Protein AF-A0A8H8NR39-F1 (afdb_monomer)

Secondary structure (DSSP, 8-state):
--HHHHHHHHHHHHH--TT-TT-TT--HHHHHHHHHHHHHTTS---HHHHHHHHHHHS-GGGGGT---TTT--HHHHHHHHHHHHHHHH--THHHHHHHHHHHHHHHHHHHHHHHHHHHHHHHHHHTS--------------------------------------

Radius of gyration: 36.19 Å; Cα contacts (8 Å, |Δi|>4): 67; chains: 1; bounding box: 78×68×92 Å

pLDDT: mean 70.27, std 20.52, range [31.97, 94.94]

Mean predicted aligned error: 18.43 Å

Organism: NCBI:txid456999

Foldseek 3Di:
DDVVVLVVLLVCLLQDEDCPPVRVPDFQLNQLVVSLVSNVVRDDDDLLRSLVSSVVRYDPVVCVQDDSPPPDDNVNRSVSCVVCRVVSPDDCPVVVVVVVVVVVVVVVVVVVVVVVVVVVVVVVVVVPDDDDDDDDDDDDDDDDDDDDDDDDDDDDDDDDDDDDDD

Structure (mmCIF, N/CA/C/O backbone):
data_AF-A0A8H8NR39-F1
#
_entry.id   AF-A0A8H8NR39-F1
#
loop_
_atom_site.group_PDB
_atom_site.id
_atom_site.type_symbol
_atom_site.label_atom_id
_atom_site.label_alt_id
_atom_site.label_comp_id
_atom_site.label_asym_id
_atom_site.label_entity_id
_atom_site.label_seq_id
_atom_site.pdbx_PDB_ins_code
_atom_site.Cartn_x
_atom_site.Cartn_y
_atom_site.Cartn_z
_atom_site.occupancy
_atom_site.B_iso_or_equiv
_atom_site.auth_seq_id
_atom_site.auth_comp_id
_atom_site.auth_asym_id
_atom_site.auth_atom_id
_atom_site.pdbx_PDB_model_num
ATOM 1 N N . MET A 1 1 ? -5.478 -18.147 23.969 1.00 53.44 1 MET A N 1
ATOM 2 C CA . MET A 1 1 ? -4.960 -17.942 22.597 1.00 53.44 1 MET A CA 1
ATOM 3 C C . MET A 1 1 ? -3.435 -17.914 22.664 1.00 53.44 1 MET A C 1
ATOM 5 O O . MET A 1 1 ? -2.907 -17.388 23.637 1.00 53.44 1 MET A O 1
ATOM 9 N N . ASN A 1 2 ? -2.725 -18.559 21.735 1.00 75.06 2 ASN A N 1
ATOM 10 C CA . ASN A 1 2 ? -1.275 -18.759 21.846 1.00 75.06 2 ASN A CA 1
ATOM 11 C C . ASN A 1 2 ? -0.530 -17.468 21.459 1.00 75.06 2 ASN A C 1
ATOM 13 O O . ASN A 1 2 ? -0.525 -17.085 20.291 1.00 75.06 2 ASN A O 1
ATOM 17 N N . ARG A 1 3 ? 0.059 -16.779 22.443 1.00 70.00 3 ARG A N 1
ATOM 18 C CA . ARG A 1 3 ? 0.641 -15.431 22.291 1.00 70.00 3 ARG A CA 1
ATOM 19 C C . ARG A 1 3 ? 1.739 -15.368 21.222 1.00 70.00 3 ARG A C 1
ATOM 21 O O . ARG A 1 3 ? 1.800 -14.419 20.461 1.00 70.00 3 ARG A O 1
ATOM 28 N N . SER A 1 4 ? 2.508 -16.442 21.064 1.00 66.19 4 SER A N 1
ATOM 29 C CA . SER A 1 4 ? 3.553 -16.545 20.038 1.00 66.19 4 SER A CA 1
ATOM 30 C C . SER A 1 4 ? 3.020 -16.607 18.599 1.00 66.19 4 SER A C 1
ATOM 32 O O . SER A 1 4 ? 3.693 -16.151 17.679 1.00 66.19 4 SER A O 1
ATOM 34 N N . LEU A 1 5 ? 1.819 -17.157 18.380 1.00 60.78 5 LEU A N 1
ATOM 35 C CA . LEU A 1 5 ? 1.155 -17.143 17.069 1.00 60.78 5 LEU A CA 1
ATOM 36 C C . LEU A 1 5 ? 0.591 -15.757 16.752 1.00 60.78 5 LEU A C 1
ATOM 38 O O . LEU A 1 5 ? 0.677 -15.308 15.614 1.00 60.78 5 LEU A O 1
ATOM 42 N 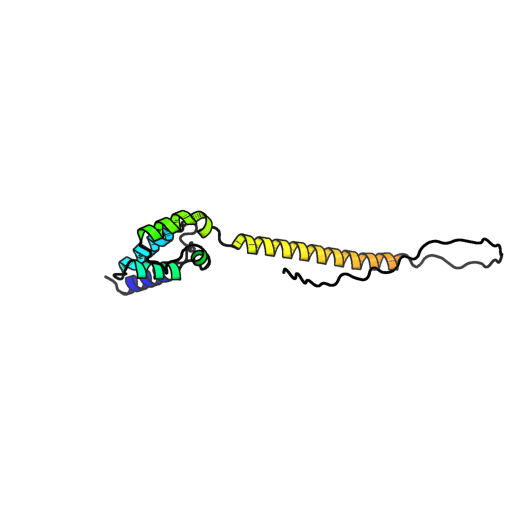N . ILE A 1 6 ? 0.065 -15.080 17.772 1.00 65.00 6 ILE A N 1
ATOM 43 C CA . ILE A 1 6 ? -0.413 -13.696 17.692 1.00 65.00 6 ILE A CA 1
ATOM 44 C C . ILE A 1 6 ? 0.749 -12.771 17.309 1.00 65.00 6 ILE A C 1
ATOM 46 O O . ILE A 1 6 ? 0.652 -12.048 16.324 1.00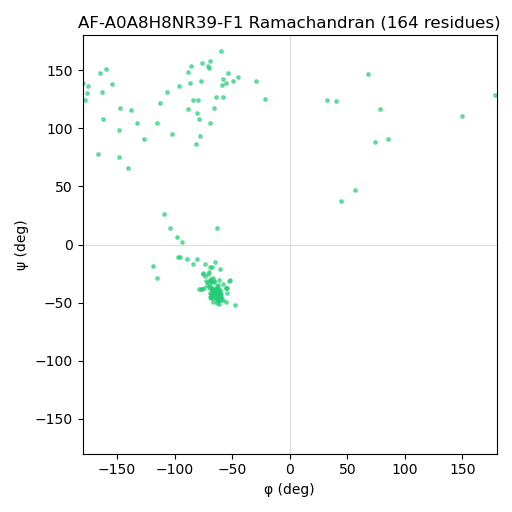 65.00 6 ILE A O 1
ATOM 50 N N . ASP A 1 7 ? 1.876 -12.865 18.016 1.00 66.12 7 ASP A N 1
ATOM 51 C CA . ASP A 1 7 ? 3.048 -12.019 17.770 1.00 66.12 7 ASP A CA 1
ATOM 52 C C . ASP A 1 7 ? 3.659 -12.268 16.379 1.00 66.12 7 ASP A C 1
ATOM 54 O O . ASP A 1 7 ? 4.044 -11.324 15.691 1.00 66.12 7 ASP A O 1
ATOM 58 N N . ARG A 1 8 ? 3.687 -13.526 15.910 1.00 63.38 8 ARG A N 1
ATOM 59 C CA . ARG A 1 8 ? 4.142 -13.868 14.548 1.00 63.38 8 ARG A CA 1
ATOM 60 C C . ARG A 1 8 ? 3.220 -13.327 13.465 1.00 63.38 8 ARG A C 1
ATOM 62 O O . ARG A 1 8 ? 3.711 -12.844 12.451 1.00 63.38 8 ARG A O 1
ATOM 69 N N . ASN A 1 9 ? 1.907 -13.411 13.655 1.00 62.50 9 ASN A N 1
ATOM 70 C CA . ASN A 1 9 ? 0.954 -12.900 12.673 1.00 62.50 9 ASN A CA 1
ATOM 71 C C . ASN A 1 9 ? 0.942 -11.367 12.649 1.00 62.50 9 ASN A C 1
ATOM 73 O O . ASN A 1 9 ? 0.845 -10.789 11.573 1.00 62.50 9 ASN A O 1
ATOM 77 N N . LYS A 1 10 ? 1.138 -10.716 13.803 1.00 66.38 10 LYS A N 1
ATOM 78 C CA . LYS A 1 10 ? 1.359 -9.269 13.886 1.00 66.38 10 LYS A CA 1
ATOM 79 C C . LYS A 1 10 ? 2.637 -8.859 13.154 1.00 66.38 10 LYS A C 1
ATOM 81 O O . LYS A 1 10 ? 2.596 -7.951 12.337 1.00 66.38 10 LYS A O 1
ATOM 86 N N . ALA A 1 11 ? 3.750 -9.556 13.388 1.00 66.56 11 ALA A N 1
ATOM 87 C CA . ALA A 1 11 ? 5.000 -9.297 12.673 1.00 66.56 11 ALA A CA 1
ATOM 88 C C . ALA A 1 11 ? 4.854 -9.509 11.157 1.00 66.56 11 ALA A C 1
ATOM 90 O O . ALA A 1 11 ? 5.364 -8.709 10.383 1.00 66.56 11 ALA A O 1
ATOM 91 N N . LYS A 1 12 ? 4.109 -10.539 10.734 1.00 66.62 12 LYS A N 1
ATOM 92 C CA . LYS A 1 12 ? 3.786 -10.760 9.320 1.00 66.62 12 LYS A CA 1
ATOM 93 C C . LYS A 1 12 ? 2.936 -9.642 8.728 1.00 66.62 12 LYS A C 1
ATOM 95 O O . LYS A 1 12 ? 3.244 -9.207 7.635 1.00 66.62 12 LYS A O 1
ATOM 100 N N . ALA A 1 13 ? 1.916 -9.160 9.435 1.00 65.00 13 ALA A N 1
ATOM 101 C CA . ALA A 1 13 ? 1.095 -8.040 8.972 1.00 65.00 13 ALA A CA 1
ATOM 102 C C . ALA A 1 13 ? 1.915 -6.749 8.815 1.00 65.00 13 ALA A C 1
ATOM 104 O O . ALA A 1 13 ? 1.725 -6.007 7.863 1.00 65.00 13 ALA A O 1
ATOM 105 N N . LEU A 1 14 ? 2.868 -6.513 9.722 1.00 67.94 14 LEU A N 1
ATOM 106 C CA . LEU A 1 14 ? 3.765 -5.355 9.665 1.00 67.94 14 LEU A CA 1
ATOM 107 C C . LEU A 1 14 ? 4.835 -5.468 8.567 1.00 67.94 14 LEU A C 1
ATOM 109 O O . LEU A 1 14 ? 5.327 -4.453 8.090 1.00 67.94 14 LEU A O 1
ATOM 113 N N . GLN A 1 15 ? 5.224 -6.690 8.190 1.00 69.31 15 GLN A N 1
ATOM 114 C CA . GLN A 1 15 ? 6.236 -6.944 7.156 1.00 69.31 15 GLN A CA 1
ATOM 115 C C . GLN A 1 15 ? 5.651 -7.235 5.772 1.00 69.31 15 GLN A C 1
ATOM 117 O O . GLN A 1 15 ? 6.408 -7.290 4.806 1.00 69.31 15 GLN A O 1
ATOM 122 N N . ALA A 1 16 ? 4.343 -7.456 5.671 1.00 69.31 16 ALA A N 1
ATOM 123 C CA . ALA A 1 16 ? 3.690 -7.768 4.414 1.00 69.31 16 ALA A CA 1
ATOM 124 C C . ALA A 1 16 ? 3.706 -6.535 3.509 1.00 69.31 16 ALA A C 1
ATOM 126 O O . ALA A 1 16 ? 2.958 -5.579 3.714 1.00 69.31 16 ALA A O 1
ATOM 127 N N . GLY A 1 17 ? 4.590 -6.572 2.517 1.00 77.75 17 GLY A N 1
ATOM 128 C CA . GLY A 1 17 ? 4.640 -5.573 1.463 1.00 77.75 17 GLY A CA 1
ATOM 129 C C . GLY A 1 17 ? 3.526 -5.787 0.443 1.00 77.75 17 GLY A C 1
ATOM 130 O O . GLY A 1 17 ? 3.021 -6.895 0.257 1.00 77.75 17 GLY A O 1
ATOM 131 N N . PHE A 1 18 ? 3.169 -4.713 -0.255 1.00 79.25 18 PHE A N 1
ATOM 132 C CA . PHE A 1 18 ? 2.255 -4.789 -1.388 1.00 79.25 18 PHE A CA 1
ATOM 133 C C . PHE A 1 18 ? 2.795 -5.747 -2.460 1.00 79.25 18 PHE A C 1
ATOM 135 O O . PHE A 1 18 ? 3.926 -5.578 -2.923 1.00 79.25 18 PHE A O 1
ATOM 142 N N . ARG A 1 19 ? 1.973 -6.723 -2.873 1.00 80.88 19 ARG A N 1
ATOM 143 C CA . ARG A 1 19 ? 2.340 -7.777 -3.839 1.00 80.88 19 ARG A CA 1
ATOM 144 C C . ARG A 1 19 ? 3.557 -8.607 -3.430 1.00 80.88 19 ARG A C 1
ATOM 146 O O . ARG A 1 19 ? 4.453 -8.869 -4.236 1.00 80.88 19 ARG A O 1
ATOM 153 N N . ASP A 1 20 ? 3.570 -9.040 -2.173 1.00 74.00 20 ASP A N 1
ATOM 154 C CA . ASP A 1 20 ? 4.545 -10.015 -1.686 1.00 74.00 20 ASP A CA 1
ATOM 155 C C . ASP A 1 20 ? 4.458 -11.341 -2.475 1.00 74.00 20 ASP A C 1
ATOM 157 O O . ASP A 1 20 ? 3.497 -11.614 -3.200 1.00 74.00 20 ASP A O 1
ATOM 161 N N . ARG A 1 21 ? 5.468 -12.198 -2.324 1.00 68.75 21 ARG A N 1
ATOM 162 C CA . ARG A 1 21 ? 5.632 -13.475 -3.033 1.00 68.75 21 ARG A CA 1
ATOM 163 C C . ARG A 1 21 ? 4.397 -14.379 -2.959 1.00 68.75 21 ARG A C 1
ATOM 165 O O . ARG A 1 21 ? 4.155 -15.143 -3.892 1.00 68.75 21 ARG A O 1
ATOM 172 N N . ASP A 1 22 ? 3.637 -14.277 -1.873 1.00 72.44 22 ASP A N 1
ATOM 173 C CA . ASP A 1 22 ? 2.426 -15.059 -1.629 1.00 72.44 22 ASP A CA 1
ATOM 174 C C . ASP A 1 22 ? 1.165 -14.454 -2.287 1.00 72.44 22 ASP A C 1
ATOM 176 O O . ASP A 1 22 ? 0.178 -15.170 -2.459 1.00 72.44 22 ASP A O 1
ATOM 180 N N . ASN A 1 23 ? 1.180 -13.174 -2.690 1.00 76.38 23 ASN A N 1
ATOM 181 C CA . ASN A 1 23 ? 0.038 -12.496 -3.319 1.00 76.38 23 ASN A CA 1
ATOM 182 C C . ASN A 1 23 ? 0.441 -11.545 -4.473 1.00 76.38 23 ASN A C 1
ATOM 184 O O . ASN A 1 23 ? 0.241 -10.333 -4.394 1.00 76.38 23 ASN A O 1
ATOM 188 N N . PRO A 1 24 ? 0.974 -12.061 -5.596 1.00 79.44 24 PRO A N 1
ATOM 189 C CA . PRO A 1 24 ? 1.523 -11.222 -6.668 1.00 79.44 24 PRO A CA 1
ATOM 190 C C . PRO A 1 24 ? 0.475 -10.406 -7.446 1.00 79.44 24 PRO A C 1
ATOM 192 O O . PRO A 1 24 ? 0.824 -9.430 -8.111 1.00 79.44 24 PRO A O 1
ATOM 195 N N . TYR A 1 25 ? -0.802 -10.796 -7.389 1.00 81.56 25 TYR A N 1
ATOM 196 C CA . TYR A 1 25 ? -1.897 -10.167 -8.140 1.00 81.56 25 TYR A CA 1
ATOM 197 C C . TYR A 1 25 ? -2.790 -9.276 -7.275 1.00 81.56 25 TYR A C 1
ATOM 199 O O . TYR A 1 25 ? -3.874 -8.893 -7.706 1.00 81.56 25 TYR A O 1
ATOM 207 N N . GLU A 1 26 ? -2.337 -8.940 -6.071 1.00 86.19 26 GLU A N 1
ATOM 208 C CA . GLU A 1 26 ? -3.087 -8.094 -5.156 1.00 86.19 26 GLU A CA 1
ATOM 209 C C . GLU A 1 26 ? -3.387 -6.718 -5.764 1.00 86.19 26 GLU A C 1
ATOM 211 O O . GLU A 1 26 ? -2.526 -6.092 -6.409 1.00 86.19 26 GLU A O 1
ATOM 216 N N . THR A 1 27 ? -4.621 -6.255 -5.559 1.00 90.38 27 THR A N 1
ATOM 217 C CA . THR A 1 27 ? -5.026 -4.884 -5.867 1.00 90.38 27 THR A CA 1
ATOM 218 C C . THR A 1 27 ? -4.694 -3.954 -4.694 1.00 90.38 27 THR A C 1
ATOM 220 O O . THR A 1 27 ? -4.637 -4.403 -3.548 1.00 90.38 27 THR A O 1
ATOM 223 N N . PRO A 1 28 ? -4.477 -2.649 -4.923 1.00 90.94 28 PRO A N 1
ATOM 224 C CA . PRO A 1 28 ? -4.230 -1.691 -3.849 1.00 90.94 28 PRO A CA 1
ATOM 225 C C . PRO A 1 28 ? -5.334 -1.682 -2.787 1.00 90.94 28 PRO A C 1
ATOM 227 O O . PRO A 1 28 ? -5.048 -1.577 -1.596 1.00 90.94 28 PRO A O 1
ATOM 230 N N . VAL A 1 29 ? -6.593 -1.842 -3.205 1.00 91.12 29 VAL A N 1
ATOM 231 C CA . VAL A 1 29 ? -7.733 -1.930 -2.285 1.00 91.12 29 VAL A CA 1
ATOM 232 C C . VAL A 1 29 ? -7.678 -3.226 -1.475 1.00 91.12 29 VAL A C 1
ATOM 234 O O . VAL A 1 29 ? -7.832 -3.179 -0.253 1.00 91.12 29 VAL A O 1
ATOM 237 N N . ASP A 1 30 ? -7.412 -4.367 -2.118 1.00 89.88 30 ASP A N 1
ATOM 238 C CA . ASP A 1 30 ? -7.302 -5.658 -1.427 1.00 89.88 30 ASP A CA 1
ATOM 239 C C . ASP A 1 30 ? -6.187 -5.646 -0.383 1.00 89.88 30 ASP A C 1
ATOM 241 O O . ASP A 1 30 ? -6.414 -6.076 0.748 1.00 89.88 30 ASP A O 1
ATOM 245 N N . TYR A 1 31 ? -5.032 -5.071 -0.727 1.00 90.44 31 TYR A N 1
ATOM 246 C CA . TYR A 1 31 ? -3.903 -4.894 0.184 1.00 90.44 31 TYR A CA 1
ATOM 247 C C . TYR A 1 31 ? -4.303 -4.132 1.447 1.00 90.44 31 TYR A C 1
ATOM 249 O O . TYR A 1 31 ? -4.061 -4.585 2.568 1.00 90.44 31 TYR A O 1
ATOM 257 N N . ILE A 1 32 ? -4.979 -2.993 1.282 1.00 90.50 32 ILE A N 1
ATOM 258 C CA . ILE A 1 32 ? -5.425 -2.170 2.409 1.00 90.50 32 ILE A CA 1
ATOM 259 C C . ILE A 1 32 ? -6.440 -2.922 3.261 1.00 90.50 32 ILE A C 1
ATOM 261 O O . ILE A 1 32 ? -6.337 -2.922 4.487 1.00 90.50 32 ILE A O 1
ATOM 265 N N . VAL A 1 33 ? -7.423 -3.574 2.638 1.00 89.81 33 VAL A N 1
ATOM 266 C CA . VAL A 1 33 ? -8.459 -4.326 3.354 1.00 89.81 33 VAL A CA 1
ATOM 267 C C . VAL A 1 33 ? -7.852 -5.505 4.112 1.00 89.81 33 VAL A C 1
ATOM 269 O O . VAL A 1 33 ? -8.255 -5.785 5.244 1.00 89.81 33 VAL A O 1
ATOM 272 N N . TRP A 1 34 ? -6.893 -6.205 3.511 1.00 87.94 34 TRP A N 1
ATOM 273 C CA . TRP A 1 34 ? -6.210 -7.324 4.142 1.00 87.94 34 TRP A CA 1
ATOM 274 C C . TRP A 1 34 ? -5.358 -6.856 5.324 1.00 87.94 34 TRP A C 1
ATOM 276 O O . TRP A 1 34 ? -5.539 -7.370 6.431 1.00 87.94 34 TRP A O 1
ATOM 286 N N . ASN A 1 35 ? -4.532 -5.822 5.148 1.00 86.94 35 ASN A N 1
ATOM 287 C CA . ASN A 1 35 ? -3.734 -5.268 6.243 1.00 86.94 35 ASN A CA 1
ATOM 288 C C . ASN A 1 35 ? -4.604 -4.689 7.362 1.00 86.94 35 ASN A C 1
ATOM 290 O O . ASN A 1 35 ? -4.327 -4.922 8.538 1.00 86.94 35 ASN A O 1
ATOM 294 N N . ALA A 1 36 ? -5.708 -4.019 7.028 1.00 88.31 36 ALA A N 1
ATOM 295 C CA . ALA A 1 36 ? -6.671 -3.533 8.010 1.00 88.31 36 ALA A CA 1
ATOM 296 C C . ALA A 1 36 ? -7.243 -4.668 8.864 1.00 88.31 36 ALA A C 1
ATOM 298 O O . ALA A 1 36 ? -7.270 -4.584 10.095 1.00 88.31 36 ALA A O 1
ATOM 299 N N . LYS A 1 37 ? -7.666 -5.762 8.218 1.00 87.19 37 LYS A N 1
ATOM 300 C CA . LYS A 1 37 ? -8.151 -6.959 8.914 1.00 87.19 37 LYS A CA 1
ATOM 301 C C . LYS A 1 37 ? -7.065 -7.545 9.806 1.00 87.19 37 LYS A C 1
ATOM 303 O O . LYS A 1 37 ? -7.341 -7.868 10.952 1.00 87.19 37 LYS A O 1
ATOM 308 N N . MET A 1 38 ? -5.833 -7.652 9.320 1.00 84.00 38 MET A N 1
ATOM 309 C CA . MET A 1 38 ? -4.745 -8.233 10.103 1.00 84.00 38 MET A CA 1
ATOM 310 C C . MET A 1 38 ? -4.359 -7.373 11.310 1.00 84.00 38 MET A C 1
ATOM 312 O O . MET A 1 38 ? -4.213 -7.904 12.406 1.00 84.00 38 MET A O 1
ATOM 316 N N . LEU A 1 39 ? -4.247 -6.055 11.157 1.00 83.44 39 LEU A N 1
ATOM 317 C CA . LEU A 1 39 ? -3.871 -5.153 12.251 1.00 83.44 39 LEU A CA 1
ATOM 318 C C . LEU A 1 39 ? -4.949 -5.075 13.342 1.00 83.44 39 LEU A C 1
ATOM 320 O O . LEU A 1 39 ? -4.619 -5.059 14.532 1.00 83.44 39 LEU A O 1
ATOM 324 N N . THR A 1 40 ? -6.227 -5.104 12.954 1.00 85.88 40 THR A N 1
ATOM 325 C CA . THR A 1 40 ? -7.366 -5.068 13.892 1.00 85.88 40 THR A CA 1
ATOM 326 C C . THR A 1 40 ? -7.588 -6.377 14.652 1.00 85.88 40 THR A C 1
ATOM 328 O O . THR A 1 40 ? -8.221 -6.364 15.703 1.00 85.88 40 THR A O 1
ATOM 331 N N . LEU A 1 41 ? -7.025 -7.508 14.205 1.00 81.25 41 LEU A N 1
ATOM 332 C CA . LEU A 1 41 ? -7.093 -8.774 14.953 1.00 81.25 41 LEU A CA 1
ATOM 333 C C . LEU A 1 41 ? -6.307 -8.748 16.274 1.00 81.25 41 LEU A C 1
ATOM 335 O O . LEU A 1 41 ? -6.525 -9.608 17.129 1.00 81.25 41 LEU A O 1
ATOM 339 N N . PHE A 1 42 ? -5.365 -7.814 16.428 1.00 70.56 42 PHE A N 1
ATOM 340 C CA . PHE A 1 42 ? -4.380 -7.844 17.514 1.00 70.56 42 PHE A CA 1
ATOM 341 C C . PHE A 1 42 ? -4.438 -6.644 18.455 1.00 70.56 42 PHE A C 1
ATOM 343 O O . PHE A 1 42 ? -3.877 -6.716 19.548 1.00 70.56 42 PHE A O 1
ATOM 350 N N . SER A 1 43 ? -5.057 -5.543 18.033 1.00 75.50 43 SER A N 1
ATOM 351 C CA . SER A 1 43 ? -5.147 -4.313 18.815 1.00 75.50 43 SER A CA 1
ATOM 352 C C . SER A 1 43 ? -6.302 -3.454 18.316 1.00 75.50 43 SER A C 1
ATOM 354 O O . SER A 1 43 ? -6.619 -3.461 17.126 1.00 75.50 43 SER A O 1
ATOM 356 N N . ASP A 1 44 ? -6.878 -2.669 19.220 1.00 82.19 44 ASP A N 1
ATOM 357 C CA . ASP A 1 44 ? -7.877 -1.662 18.883 1.00 82.19 44 ASP A CA 1
ATOM 358 C C . ASP A 1 44 ? -7.163 -0.433 18.307 1.00 82.19 44 ASP A C 1
ATOM 360 O O . ASP A 1 44 ? -6.678 0.425 19.041 1.00 82.19 44 ASP A O 1
ATOM 364 N N . TRP A 1 45 ? -7.036 -0.385 16.982 1.00 82.88 45 TRP A N 1
ATOM 365 C CA . TRP A 1 45 ? -6.484 0.764 16.265 1.00 82.88 45 TRP A CA 1
ATOM 366 C C . TRP A 1 45 ? -7.583 1.782 15.974 1.00 82.88 45 TRP A C 1
ATOM 368 O O . TRP A 1 45 ? -8.679 1.418 15.534 1.00 82.88 45 TRP A O 1
ATOM 378 N N . THR A 1 46 ? -7.291 3.074 16.131 1.00 88.00 46 THR A N 1
ATOM 379 C CA . THR A 1 46 ? -8.165 4.095 15.545 1.00 88.00 46 THR A CA 1
ATOM 380 C C . THR A 1 46 ? -8.035 4.075 14.021 1.00 88.00 46 THR A C 1
ATOM 382 O O . THR A 1 46 ? -6.988 3.735 13.473 1.00 88.00 46 THR A O 1
ATOM 385 N N . LYS A 1 47 ? -9.095 4.470 13.303 1.00 88.38 47 LYS A N 1
ATOM 386 C CA . LYS A 1 47 ? -9.084 4.503 11.827 1.00 88.38 47 LYS A CA 1
ATOM 387 C C . LYS A 1 47 ? -7.911 5.328 11.272 1.00 88.38 47 LYS A C 1
ATOM 389 O O . LYS A 1 47 ? -7.321 4.936 10.275 1.00 88.38 47 LYS A O 1
ATOM 394 N N . SER A 1 48 ? -7.553 6.434 11.924 1.00 87.19 48 SER A N 1
ATOM 395 C CA . SER A 1 48 ? -6.427 7.295 11.538 1.00 87.19 48 SER A CA 1
ATOM 396 C C . SER A 1 48 ? -5.061 6.645 11.758 1.00 87.19 48 SER A C 1
ATOM 398 O O . SER A 1 48 ? -4.188 6.751 10.896 1.00 87.19 48 SER A O 1
ATOM 400 N N . GLU A 1 49 ? -4.870 5.953 12.884 1.00 86.75 49 GLU A N 1
ATOM 401 C CA . GLU A 1 49 ? -3.623 5.222 13.141 1.00 86.75 49 GLU A CA 1
ATOM 402 C C . GLU A 1 49 ? -3.493 4.040 12.179 1.00 86.75 49 GLU A C 1
ATOM 404 O O . GLU A 1 49 ? -2.419 3.808 11.639 1.00 86.75 49 GLU A O 1
ATOM 409 N N . LEU A 1 50 ? -4.604 3.355 11.891 1.00 89.12 50 LEU A N 1
ATOM 410 C CA . LEU A 1 50 ? -4.647 2.245 10.946 1.00 89.12 50 LEU A CA 1
ATOM 411 C C . LEU A 1 50 ? -4.245 2.680 9.532 1.00 89.12 50 LEU A C 1
ATOM 413 O O . LEU A 1 50 ? -3.427 2.021 8.902 1.00 89.12 50 LEU A O 1
ATOM 417 N N . ILE A 1 51 ? -4.789 3.800 9.041 1.00 90.19 51 ILE A N 1
ATOM 418 C CA . ILE A 1 51 ? -4.417 4.365 7.733 1.00 90.19 51 ILE A CA 1
ATOM 419 C C . ILE A 1 51 ? -2.924 4.697 7.701 1.00 90.19 51 ILE A C 1
ATOM 421 O O . ILE A 1 51 ? -2.241 4.346 6.743 1.00 90.19 51 ILE A O 1
ATOM 425 N N . THR A 1 52 ? -2.420 5.351 8.750 1.00 88.88 52 THR A N 1
ATOM 426 C CA . THR A 1 52 ? -1.001 5.717 8.854 1.00 88.88 52 THR A CA 1
ATOM 427 C C . THR A 1 52 ? -0.107 4.481 8.812 1.00 88.88 52 THR A C 1
ATOM 429 O O . THR A 1 52 ? 0.840 4.440 8.035 1.00 88.88 52 THR A O 1
ATOM 432 N N . GLU A 1 53 ? -0.434 3.451 9.591 1.00 87.94 53 GLU A N 1
ATOM 433 C CA . GLU A 1 53 ? 0.362 2.225 9.658 1.00 87.94 53 GLU A CA 1
ATOM 434 C C . GLU A 1 53 ? 0.373 1.473 8.322 1.00 87.94 53 GLU A C 1
ATOM 436 O O . GLU A 1 53 ? 1.427 1.051 7.855 1.00 87.94 53 GLU A O 1
ATOM 441 N N . ILE A 1 54 ? -0.785 1.366 7.661 1.00 89.44 54 ILE A N 1
ATOM 442 C CA . ILE A 1 54 ? -0.899 0.726 6.343 1.00 89.44 54 ILE A CA 1
ATOM 443 C C . ILE A 1 54 ? -0.108 1.495 5.280 1.00 89.44 54 ILE A C 1
ATOM 445 O O . ILE A 1 54 ? 0.507 0.888 4.407 1.00 89.44 54 ILE A O 1
ATOM 449 N N . MET A 1 55 ? -0.120 2.828 5.336 1.00 89.25 55 MET A N 1
ATOM 450 C CA . MET A 1 55 ? 0.618 3.658 4.383 1.00 89.25 55 MET A CA 1
ATOM 451 C C . MET A 1 55 ? 2.125 3.681 4.656 1.00 89.25 55 MET A C 1
ATOM 453 O O . MET A 1 55 ? 2.889 3.855 3.713 1.00 89.25 55 MET A O 1
ATOM 457 N N . ASN A 1 56 ? 2.564 3.437 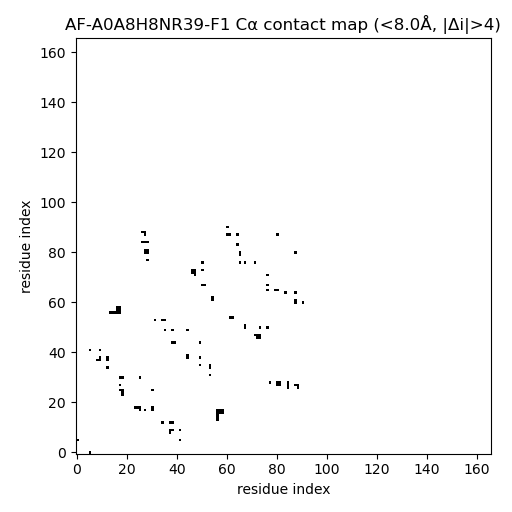5.895 1.00 87.94 56 ASN A N 1
ATOM 458 C CA . ASN A 1 56 ? 3.983 3.261 6.224 1.00 87.94 56 ASN A CA 1
ATOM 459 C C . ASN A 1 56 ? 4.566 1.967 5.636 1.00 87.94 56 ASN A C 1
ATOM 461 O O . ASN A 1 56 ? 5.749 1.932 5.304 1.00 87.94 56 ASN A O 1
ATOM 465 N N . SER A 1 57 ? 3.762 0.904 5.524 1.00 85.12 57 SER A N 1
ATOM 466 C CA . SER A 1 57 ? 4.174 -0.357 4.891 1.00 85.12 57 SER A CA 1
ATOM 467 C C . SER A 1 57 ? 3.913 -0.397 3.381 1.00 85.12 57 SER A C 1
ATOM 469 O O . SER A 1 57 ? 4.403 -1.292 2.689 1.00 85.12 57 SER A O 1
ATOM 471 N N . ALA A 1 58 ? 3.141 0.556 2.856 1.00 88.00 58 ALA A N 1
ATOM 472 C CA . ALA A 1 58 ? 2.860 0.668 1.433 1.00 88.00 58 ALA A CA 1
ATOM 473 C C . ALA A 1 58 ? 4.106 1.095 0.627 1.00 88.00 58 ALA A C 1
ATOM 475 O O . ALA A 1 58 ? 5.030 1.707 1.168 1.00 88.00 58 ALA A O 1
ATOM 476 N N . PRO A 1 59 ? 4.138 0.815 -0.689 1.00 88.44 59 PRO A N 1
ATOM 477 C CA . PRO A 1 59 ? 5.189 1.312 -1.568 1.00 88.44 59 PRO A CA 1
ATOM 478 C C . PRO A 1 59 ? 5.321 2.837 -1.515 1.00 88.44 59 PRO A C 1
ATOM 480 O O . PRO A 1 59 ? 4.325 3.558 -1.563 1.00 88.44 59 PRO A O 1
ATOM 483 N N . GLU A 1 60 ? 6.558 3.333 -1.505 1.00 85.62 60 GLU A N 1
ATOM 484 C CA . GLU A 1 60 ? 6.860 4.761 -1.336 1.00 85.62 60 GLU A CA 1
ATOM 485 C C . GLU A 1 60 ? 6.149 5.652 -2.371 1.00 85.62 60 GLU A C 1
ATOM 487 O O . GLU A 1 60 ? 5.632 6.718 -2.029 1.00 85.62 60 GLU A O 1
ATOM 492 N N . HIS A 1 61 ? 6.021 5.187 -3.621 1.00 87.38 61 HIS A N 1
ATOM 493 C CA . HIS A 1 61 ? 5.363 5.935 -4.700 1.00 87.38 61 HIS A CA 1
ATOM 494 C C . HIS A 1 61 ? 3.864 6.174 -4.465 1.00 87.38 61 HIS A C 1
ATOM 496 O O . HIS A 1 61 ? 3.276 7.024 -5.129 1.00 87.38 61 HIS A O 1
ATOM 502 N N . TRP A 1 62 ? 3.226 5.469 -3.525 1.00 90.81 62 TRP A N 1
ATOM 503 C CA . TRP A 1 62 ? 1.817 5.693 -3.183 1.00 90.81 62 TRP A CA 1
ATOM 504 C C . TRP A 1 62 ? 1.596 7.032 -2.477 1.00 90.81 62 TRP A C 1
ATOM 506 O O . TRP A 1 62 ? 0.553 7.658 -2.676 1.00 90.81 62 TRP A O 1
ATOM 516 N N . SER A 1 63 ? 2.589 7.507 -1.718 1.00 88.94 63 SER A N 1
ATOM 517 C CA . SER A 1 63 ? 2.543 8.803 -1.023 1.00 88.94 63 SER A CA 1
ATOM 518 C C . SER A 1 63 ? 2.387 9.998 -1.976 1.00 88.94 63 SER A C 1
ATOM 520 O O . SER A 1 63 ? 1.882 11.044 -1.579 1.00 88.94 63 SER A O 1
ATOM 522 N N . LEU A 1 64 ? 2.738 9.831 -3.258 1.00 88.69 64 LEU A N 1
ATOM 523 C CA . LEU A 1 64 ? 2.561 10.844 -4.306 1.00 88.69 64 LEU A CA 1
ATOM 524 C C . LEU A 1 64 ? 1.091 11.070 -4.683 1.00 88.69 64 LEU A C 1
ATOM 526 O O . LEU A 1 64 ? 0.747 12.112 -5.239 1.00 88.69 64 LEU A O 1
ATOM 530 N N . TYR A 1 65 ? 0.236 10.080 -4.430 1.00 88.88 65 TYR A N 1
ATOM 531 C CA . TYR A 1 65 ? -1.168 10.088 -4.842 1.00 88.88 65 TYR A CA 1
ATOM 532 C C . TYR A 1 65 ? -2.122 10.111 -3.651 1.00 88.88 65 TYR A C 1
ATOM 534 O O . TYR A 1 65 ? -3.232 10.628 -3.758 1.00 88.88 65 TYR A O 1
ATOM 542 N N . ILE A 1 66 ? -1.701 9.559 -2.514 1.00 89.38 66 ILE A N 1
ATOM 543 C CA . ILE A 1 66 ? -2.538 9.443 -1.327 1.00 89.38 66 ILE A CA 1
ATOM 544 C C . ILE A 1 66 ? -1.948 10.284 -0.201 1.00 89.38 66 ILE A C 1
ATOM 546 O O . ILE A 1 66 ? -0.993 9.887 0.462 1.00 89.38 66 ILE A O 1
ATOM 550 N N . ASP A 1 67 ? -2.581 11.427 0.051 1.00 86.94 67 ASP A N 1
ATOM 551 C CA . ASP A 1 67 ? -2.311 12.246 1.229 1.00 86.94 67 ASP A CA 1
ATOM 552 C C . ASP A 1 67 ? -3.185 11.797 2.410 1.00 86.94 67 ASP A C 1
ATOM 554 O O . ASP A 1 67 ? -4.421 11.875 2.356 1.00 86.94 67 ASP A O 1
ATOM 558 N N . THR A 1 68 ? -2.526 11.327 3.470 1.00 83.56 68 THR A N 1
ATOM 559 C CA . THR A 1 68 ? -3.140 10.891 4.732 1.00 83.56 68 THR A CA 1
ATOM 560 C C . THR A 1 68 ? -3.169 11.980 5.803 1.00 83.56 68 THR A C 1
ATOM 562 O O . THR A 1 68 ? -3.868 11.816 6.804 1.00 83.56 68 THR A O 1
ATOM 565 N N . SER A 1 69 ? -2.467 13.100 5.602 1.00 77.69 69 SER A N 1
ATOM 566 C CA . SER A 1 69 ? -2.303 14.156 6.609 1.00 77.69 69 SER A CA 1
ATOM 567 C C . SER A 1 69 ? -3.583 14.965 6.859 1.00 77.69 69 SER A C 1
ATOM 569 O O . SER A 1 69 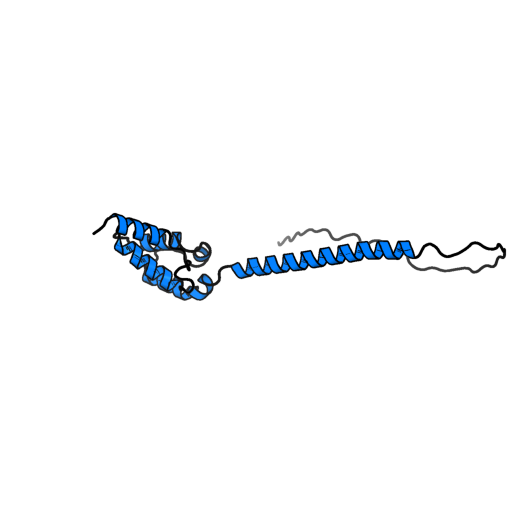? -3.791 15.484 7.958 1.00 77.69 69 SER A O 1
ATOM 571 N N . VAL A 1 70 ? -4.487 15.032 5.875 1.00 70.00 70 VAL A N 1
ATOM 572 C CA . VAL A 1 70 ? -5.703 15.854 5.942 1.00 70.00 70 VAL A CA 1
ATOM 573 C C . VAL A 1 70 ? -6.932 15.008 6.261 1.00 70.00 70 VAL A C 1
ATOM 575 O O . VAL A 1 70 ? -7.562 14.468 5.358 1.00 70.00 70 VAL A O 1
ATOM 578 N N . GLY A 1 71 ? -7.303 14.931 7.545 1.00 63.47 71 GLY A N 1
ATOM 579 C CA . GLY A 1 71 ? -8.656 14.572 8.009 1.00 63.47 71 GLY A CA 1
ATOM 580 C C . GLY A 1 71 ? -9.316 13.379 7.307 1.00 63.47 71 GLY A C 1
ATOM 581 O O . GLY A 1 71 ? -10.516 13.417 7.029 1.00 63.47 71 GLY A O 1
ATOM 582 N N . THR A 1 72 ? -8.541 12.348 6.963 1.00 76.25 72 THR A N 1
ATOM 583 C CA . THR A 1 72 ? -9.017 11.294 6.065 1.00 76.25 72 THR A CA 1
ATOM 584 C C . THR A 1 72 ? -9.869 10.300 6.848 1.00 76.25 72 THR A C 1
ATOM 586 O O . THR A 1 72 ? -9.381 9.591 7.727 1.00 76.25 72 THR A O 1
ATOM 589 N N . THR A 1 73 ? -11.166 10.245 6.542 1.00 88.44 73 THR A N 1
ATOM 590 C CA . THR A 1 73 ? -12.032 9.159 7.010 1.00 88.44 73 THR A CA 1
ATOM 591 C C . THR A 1 73 ? -11.685 7.868 6.273 1.00 88.44 73 THR A C 1
ATOM 593 O O . THR A 1 73 ? -11.199 7.897 5.145 1.00 88.44 73 THR A O 1
ATOM 596 N N . TRP A 1 74 ? -11.953 6.722 6.899 1.00 89.12 74 TRP A N 1
ATOM 597 C CA . TRP A 1 74 ? -11.671 5.409 6.307 1.00 89.12 74 TRP A CA 1
ATOM 598 C C . TRP A 1 74 ? -12.302 5.223 4.922 1.00 89.12 74 TRP A C 1
ATOM 600 O O . TRP A 1 74 ? -11.650 4.729 4.009 1.00 89.12 74 TRP A O 1
ATOM 610 N N . ASP A 1 75 ? -13.541 5.679 4.752 1.00 90.38 75 ASP A N 1
ATOM 611 C CA . ASP A 1 75 ? -14.259 5.534 3.486 1.00 90.38 75 ASP A CA 1
ATOM 612 C C . ASP A 1 75 ? -13.639 6.426 2.397 1.00 90.38 75 ASP A C 1
ATOM 614 O O . ASP A 1 75 ? -13.311 5.942 1.321 1.00 90.38 75 ASP A O 1
ATOM 618 N N . ASN A 1 76 ? -13.327 7.688 2.719 1.00 90.62 76 ASN A N 1
ATOM 619 C CA . ASN A 1 76 ? -12.635 8.599 1.799 1.00 90.62 76 ASN A CA 1
ATOM 620 C C . ASN A 1 76 ? -11.234 8.087 1.419 1.00 90.62 76 ASN A C 1
ATOM 622 O O . ASN A 1 76 ? -10.774 8.284 0.298 1.00 90.62 76 ASN A O 1
ATOM 626 N N . PHE A 1 77 ? -10.535 7.434 2.349 1.00 91.06 77 PHE A N 1
ATOM 627 C CA . PHE A 1 77 ? -9.249 6.801 2.067 1.00 91.06 77 PHE A CA 1
ATOM 628 C C . PHE A 1 77 ? -9.393 5.675 1.039 1.00 91.06 77 PHE A C 1
ATOM 630 O O . PHE A 1 77 ? -8.670 5.671 0.043 1.00 91.06 77 PHE A O 1
ATOM 637 N N . LEU A 1 78 ? -10.343 4.760 1.247 1.00 92.88 78 LEU A N 1
ATOM 638 C CA . LEU A 1 78 ? -10.602 3.672 0.304 1.00 92.88 78 LEU A CA 1
ATOM 639 C C . LEU A 1 78 ? -11.056 4.195 -1.063 1.00 92.88 78 LEU A C 1
ATOM 641 O O . LEU A 1 78 ? -10.566 3.711 -2.081 1.00 92.88 78 LEU A O 1
ATOM 645 N N . ASP A 1 79 ? -11.909 5.220 -1.094 1.00 92.00 79 ASP A N 1
ATOM 646 C CA . ASP A 1 79 ? -12.358 5.853 -2.337 1.00 92.00 79 ASP A CA 1
ATOM 647 C C . ASP A 1 79 ? -11.189 6.480 -3.109 1.00 92.00 79 ASP A C 1
ATOM 649 O O . ASP A 1 79 ? -11.067 6.287 -4.319 1.00 92.00 79 ASP A O 1
ATOM 653 N N . LYS A 1 80 ? -10.279 7.185 -2.420 1.00 91.25 80 LYS A N 1
ATOM 654 C CA . LYS A 1 80 ? -9.058 7.735 -3.035 1.00 91.25 80 LYS A CA 1
ATOM 655 C C . LYS A 1 80 ? -8.165 6.638 -3.605 1.00 91.25 80 LYS A C 1
ATOM 657 O O . LYS A 1 80 ? -7.640 6.796 -4.706 1.00 91.25 80 LYS A O 1
ATOM 662 N N . VAL A 1 81 ? -7.982 5.541 -2.871 1.00 92.44 81 VAL A N 1
ATOM 663 C CA . VAL A 1 81 ? -7.166 4.406 -3.323 1.00 92.44 81 VAL A CA 1
ATOM 664 C C . VAL A 1 81 ? -7.782 3.779 -4.566 1.00 92.44 81 VAL A C 1
ATOM 666 O O . VAL A 1 81 ? -7.073 3.571 -5.547 1.00 92.44 81 VAL A O 1
ATOM 669 N N . ALA A 1 82 ? -9.091 3.529 -4.551 1.00 92.12 82 ALA A N 1
ATOM 670 C CA . ALA A 1 82 ? -9.812 2.984 -5.694 1.00 92.12 82 ALA A CA 1
ATOM 671 C C . ALA A 1 82 ? -9.728 3.924 -6.908 1.00 92.12 82 ALA A C 1
ATOM 673 O O . ALA A 1 82 ? -9.465 3.481 -8.023 1.00 92.12 82 ALA A O 1
ATOM 674 N N . TRP A 1 83 ? -9.864 5.238 -6.698 1.00 93.19 83 TRP A N 1
ATOM 675 C CA . TRP A 1 83 ? -9.733 6.229 -7.768 1.00 93.19 83 TRP A CA 1
ATOM 676 C C . TRP A 1 83 ? -8.328 6.255 -8.388 1.00 93.19 83 TRP A C 1
ATOM 678 O O . TRP A 1 83 ? -8.171 6.452 -9.594 1.00 93.19 83 TRP A O 1
ATOM 688 N N . HIS A 1 84 ? -7.300 6.031 -7.571 1.00 91.69 84 HIS A N 1
ATOM 689 C CA . HIS A 1 84 ? -5.904 6.021 -7.995 1.00 91.69 84 HIS A CA 1
ATOM 690 C C . HIS A 1 84 ? -5.354 4.640 -8.353 1.00 91.69 84 HIS A C 1
ATOM 692 O O . HIS A 1 84 ? -4.179 4.555 -8.708 1.00 91.69 84 HIS A O 1
ATOM 698 N N . GLU A 1 85 ? -6.163 3.583 -8.309 1.00 90.62 85 GLU A N 1
ATOM 699 C CA . GLU A 1 85 ? -5.720 2.189 -8.390 1.00 90.62 85 GLU A CA 1
ATOM 700 C C . GLU A 1 85 ? -4.730 1.944 -9.535 1.00 90.62 85 GLU A C 1
ATOM 702 O O . GLU A 1 85 ? -3.607 1.491 -9.324 1.00 90.62 85 GLU A O 1
ATOM 707 N N . ASP A 1 86 ? -5.095 2.359 -10.741 1.00 88.25 86 ASP A N 1
ATOM 708 C CA . ASP A 1 86 ? -4.290 2.183 -11.944 1.00 88.25 86 ASP A CA 1
ATOM 709 C C . ASP A 1 86 ? -2.920 2.898 -11.867 1.00 88.25 86 ASP A C 1
ATOM 711 O O . ASP A 1 86 ? -1.920 2.438 -12.417 1.00 88.25 86 ASP A O 1
ATOM 715 N N . ARG A 1 87 ? -2.828 4.019 -11.138 1.00 88.00 87 ARG A N 1
ATOM 716 C CA . ARG A 1 87 ? -1.555 4.719 -10.874 1.00 88.00 87 ARG A CA 1
ATOM 717 C C . ARG A 1 87 ? -0.745 4.046 -9.770 1.00 88.00 87 ARG A C 1
ATOM 719 O O . ARG A 1 87 ? 0.469 3.955 -9.898 1.00 88.00 87 ARG A O 1
ATOM 726 N N . LEU A 1 88 ? -1.404 3.544 -8.730 1.00 89.44 88 LEU A N 1
ATOM 727 C CA . LEU A 1 88 ? -0.757 2.829 -7.625 1.00 89.44 88 LEU A CA 1
ATOM 728 C C . LEU A 1 88 ? -0.143 1.500 -8.092 1.00 89.44 88 LEU A C 1
ATOM 730 O O . LEU A 1 88 ? 0.901 1.085 -7.583 1.00 89.44 88 LEU A O 1
ATOM 734 N N . LEU A 1 89 ? -0.760 0.869 -9.097 1.00 87.81 89 LEU A N 1
ATOM 735 C CA . LEU A 1 89 ? -0.292 -0.360 -9.738 1.00 87.81 89 LEU A CA 1
ATOM 736 C C . LEU A 1 89 ? 0.925 -0.168 -10.646 1.00 87.81 89 LEU A C 1
ATOM 738 O O . LEU A 1 89 ? 1.739 -1.085 -10.792 1.00 87.81 89 LEU A O 1
ATOM 742 N N . ARG A 1 90 ? 1.049 1.002 -11.274 1.00 79.69 90 ARG A N 1
ATOM 743 C CA . ARG A 1 90 ? 2.167 1.334 -12.156 1.00 79.69 90 ARG A CA 1
ATOM 744 C C . ARG A 1 90 ? 3.363 1.774 -11.324 1.00 79.69 90 ARG A C 1
ATOM 746 O O . ARG A 1 90 ? 3.564 2.952 -11.068 1.00 79.69 90 ARG A O 1
ATOM 753 N N . HIS A 1 91 ? 4.152 0.799 -10.896 1.00 69.50 91 HIS A N 1
ATOM 754 C CA . HIS A 1 91 ? 5.473 1.051 -10.337 1.00 69.50 91 HIS A CA 1
ATOM 755 C C . HIS A 1 91 ? 6.466 1.355 -11.476 1.00 69.50 91 HIS A C 1
ATOM 757 O O . HIS A 1 91 ? 6.422 0.695 -12.519 1.00 69.50 91 HIS A O 1
ATOM 763 N N . ASP A 1 92 ? 7.378 2.312 -11.276 1.00 59.03 92 ASP A N 1
ATOM 764 C CA . ASP A 1 92 ? 8.351 2.841 -12.260 1.00 59.03 92 ASP A CA 1
ATOM 765 C C . ASP A 1 92 ? 9.395 1.825 -12.775 1.00 59.03 92 ASP A C 1
ATOM 767 O O . ASP A 1 92 ? 10.369 2.181 -13.443 1.00 59.03 92 ASP A O 1
ATOM 771 N N . ASN A 1 93 ? 9.178 0.529 -12.545 1.00 59.78 93 ASN A N 1
ATOM 772 C CA . ASN A 1 93 ? 9.982 -0.557 -13.098 1.00 59.78 93 ASN A CA 1
ATOM 773 C C . ASN A 1 93 ? 10.116 -0.464 -14.625 1.00 59.78 93 ASN A C 1
ATOM 775 O O . ASN A 1 93 ? 11.163 -0.821 -15.158 1.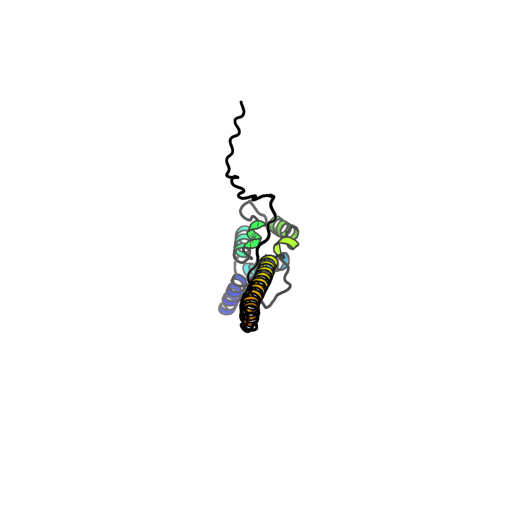00 59.78 93 ASN A O 1
ATOM 779 N N . ASN A 1 94 ? 9.106 0.072 -15.320 1.00 58.00 94 ASN A N 1
ATOM 780 C CA . ASN A 1 94 ? 9.186 0.320 -16.761 1.00 58.00 94 ASN A CA 1
ATOM 781 C C . ASN A 1 94 ? 10.207 1.406 -17.125 1.00 58.00 94 ASN A C 1
ATOM 783 O O . ASN A 1 94 ? 10.919 1.245 -18.110 1.00 58.00 94 ASN A O 1
ATOM 787 N N . ILE A 1 95 ? 10.322 2.479 -16.336 1.00 61.66 95 ILE A N 1
ATOM 788 C CA . ILE A 1 95 ? 11.273 3.568 -16.607 1.00 61.66 95 ILE A CA 1
ATOM 789 C C . ILE A 1 95 ? 12.701 3.055 -16.419 1.00 61.66 95 ILE A C 1
ATOM 791 O O . ILE A 1 95 ? 13.557 3.269 -17.273 1.00 61.66 95 ILE A O 1
ATOM 795 N N . SER A 1 96 ? 12.953 2.312 -15.338 1.00 68.50 96 SER A N 1
ATOM 796 C CA . SER A 1 96 ? 14.270 1.718 -15.095 1.00 68.50 96 SER A CA 1
ATOM 797 C C . SER A 1 96 ? 14.639 0.698 -16.179 1.00 68.50 96 SER A C 1
ATOM 799 O O . SER A 1 96 ? 15.747 0.739 -16.705 1.00 68.50 96 SER A O 1
ATOM 801 N N . GLN A 1 97 ? 13.711 -0.173 -16.592 1.00 75.19 97 GLN A N 1
ATOM 802 C CA . GLN A 1 97 ? 13.966 -1.144 -17.663 1.00 75.19 97 GLN A CA 1
ATOM 803 C C . GLN A 1 97 ? 14.211 -0.486 -19.025 1.00 75.19 97 GLN A C 1
ATOM 805 O O . GLN A 1 97 ? 15.106 -0.927 -19.747 1.00 75.19 97 GLN A O 1
ATOM 810 N N . ASP A 1 98 ? 13.467 0.567 -19.366 1.00 78.25 98 ASP A N 1
ATOM 811 C CA . ASP A 1 98 ? 13.651 1.293 -20.624 1.00 78.25 98 ASP A CA 1
ATOM 812 C C . ASP A 1 98 ? 14.988 2.047 -20.646 1.00 78.25 98 ASP A C 1
ATOM 814 O O . ASP A 1 98 ? 15.751 1.929 -21.604 1.00 78.25 98 ASP A O 1
ATOM 818 N N . ILE A 1 99 ? 15.356 2.706 -19.541 1.00 85.75 99 ILE A N 1
ATOM 819 C CA . ILE A 1 99 ? 16.672 3.347 -19.391 1.00 85.75 99 ILE A CA 1
ATOM 820 C C . ILE A 1 99 ? 17.798 2.309 -19.496 1.00 85.75 99 ILE A C 1
ATOM 822 O O . ILE A 1 99 ? 18.781 2.529 -20.201 1.00 85.75 99 ILE A O 1
ATOM 826 N N . GLN A 1 100 ? 17.670 1.155 -18.835 1.00 85.31 100 GLN A N 1
ATOM 827 C CA . GLN A 1 100 ? 18.674 0.088 -18.917 1.00 85.31 100 GLN A CA 1
ATOM 828 C C . GLN A 1 100 ? 18.791 -0.481 -20.335 1.00 85.31 100 GLN A C 1
ATOM 830 O O . GLN A 1 100 ? 19.895 -0.763 -20.803 1.00 85.31 100 GLN A O 1
ATOM 835 N N . LYS A 1 101 ? 17.671 -0.620 -21.050 1.00 89.81 101 LYS A N 1
ATOM 836 C CA . LYS A 1 101 ? 17.664 -1.042 -22.451 1.00 89.81 101 LYS A CA 1
ATOM 837 C C . LYS A 1 101 ? 18.389 -0.026 -23.336 1.00 89.81 101 LYS A C 1
ATOM 839 O O . LYS A 1 101 ? 19.273 -0.423 -24.092 1.00 89.81 101 LYS A O 1
ATOM 844 N N . GLN A 1 102 ? 18.081 1.261 -23.189 1.00 92.56 102 GLN A N 1
ATOM 845 C CA . GLN A 1 102 ? 18.742 2.336 -23.932 1.00 92.56 102 GLN A CA 1
ATOM 846 C C . GLN A 1 102 ? 20.251 2.388 -23.649 1.00 92.56 102 GLN A C 1
ATOM 848 O O . GLN A 1 102 ? 21.050 2.505 -24.576 1.00 92.56 102 GLN A O 1
ATOM 853 N N . LEU A 1 103 ? 20.669 2.226 -22.389 1.00 92.56 103 LEU A N 1
ATOM 854 C CA . LEU A 1 103 ? 22.089 2.169 -22.021 1.00 92.56 103 LEU A CA 1
ATOM 855 C C . LEU A 1 103 ? 22.811 0.983 -22.667 1.00 92.56 103 LEU A C 1
ATOM 857 O O . LEU A 1 103 ? 23.939 1.130 -23.139 1.00 92.56 103 LEU A O 1
ATOM 861 N N . ASN A 1 104 ? 22.167 -0.183 -22.713 1.00 93.88 104 ASN A N 1
ATOM 862 C CA . ASN A 1 104 ? 22.730 -1.360 -23.367 1.00 93.88 104 ASN A CA 1
ATOM 863 C C . ASN A 1 104 ? 22.847 -1.167 -24.885 1.00 93.88 104 ASN A C 1
ATOM 865 O O . ASN A 1 104 ? 23.879 -1.509 -25.458 1.00 93.88 104 ASN A O 1
ATOM 869 N N . GLU A 1 105 ? 21.845 -0.564 -25.530 1.00 94.94 105 GLU A N 1
ATOM 870 C CA . GLU A 1 105 ? 21.904 -0.222 -26.958 1.00 94.94 105 GLU A CA 1
ATOM 871 C C . GLU A 1 105 ? 23.043 0.763 -27.257 1.00 94.94 105 GLU A C 1
ATOM 873 O O . GLU A 1 105 ? 23.850 0.518 -28.156 1.00 94.94 105 GLU A O 1
ATOM 878 N N . MET A 1 106 ? 23.186 1.831 -26.464 1.00 94.62 106 MET A N 1
ATOM 879 C CA . MET A 1 106 ? 24.297 2.779 -26.611 1.00 94.62 106 MET A CA 1
ATOM 880 C C . MET A 1 106 ? 25.657 2.103 -26.418 1.00 94.62 106 MET A C 1
ATOM 882 O O . MET A 1 106 ? 26.594 2.369 -27.172 1.00 94.62 106 MET A O 1
ATOM 886 N N . LYS A 1 107 ? 25.772 1.203 -25.438 1.00 93.50 107 LYS A N 1
ATOM 887 C CA . LYS A 1 107 ? 27.005 0.456 -25.175 1.00 93.50 107 LYS A CA 1
ATOM 888 C C . LYS A 1 107 ? 27.405 -0.427 -26.360 1.00 93.50 107 LYS A C 1
ATOM 890 O O . LYS A 1 107 ? 28.582 -0.462 -26.715 1.00 93.50 107 LYS A O 1
ATOM 895 N N . GLU A 1 108 ? 26.448 -1.099 -26.995 1.00 94.12 108 GLU A N 1
ATOM 896 C CA . GLU A 1 108 ? 26.713 -1.906 -28.192 1.00 94.12 108 GLU A CA 1
ATOM 897 C C . GLU A 1 108 ? 27.066 -1.041 -29.413 1.00 94.12 108 GLU A C 1
ATOM 899 O O . GLU A 1 108 ? 27.970 -1.395 -30.171 1.00 94.12 108 GLU A O 1
ATOM 904 N N . ILE A 1 109 ? 26.434 0.128 -29.584 1.00 93.50 109 ILE A N 1
ATOM 905 C CA . ILE A 1 109 ? 26.795 1.079 -30.650 1.00 93.50 109 IL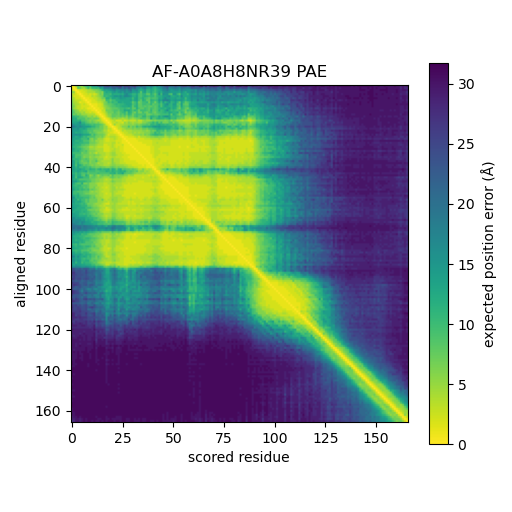E A CA 1
ATOM 906 C C . ILE A 1 109 ? 28.240 1.562 -30.483 1.00 93.50 109 ILE A C 1
ATOM 908 O O . ILE A 1 109 ? 29.008 1.526 -31.444 1.00 93.50 109 ILE A O 1
ATOM 912 N N . LEU A 1 110 ? 28.635 1.966 -29.271 1.00 90.81 110 LEU A N 1
ATOM 913 C CA . LEU A 1 110 ? 30.002 2.414 -28.988 1.00 90.81 110 LEU A CA 1
ATOM 914 C C . LEU A 1 110 ? 31.029 1.314 -29.276 1.00 90.81 110 LEU A C 1
ATOM 916 O O . LEU A 1 110 ? 32.019 1.558 -29.963 1.00 90.81 110 LEU A O 1
ATOM 920 N N . LYS A 1 111 ? 30.751 0.086 -28.832 1.00 90.94 111 LYS A N 1
ATOM 921 C CA . LYS A 1 111 ? 31.600 -1.080 -29.097 1.00 90.94 111 LYS A CA 1
ATOM 922 C C . LYS A 1 111 ? 31.759 -1.353 -30.596 1.00 90.94 111 LYS A C 1
ATOM 924 O O . LYS A 1 111 ? 32.861 -1.641 -31.056 1.00 90.94 111 LYS A O 1
ATOM 929 N N . ASN A 1 112 ? 30.681 -1.249 -31.371 1.00 87.44 112 ASN A N 1
ATOM 930 C CA . ASN A 1 112 ? 30.737 -1.445 -32.819 1.00 87.44 112 ASN A CA 1
ATOM 931 C C . ASN A 1 112 ? 31.541 -0.346 -33.525 1.00 87.44 112 ASN A C 1
ATOM 933 O O . ASN A 1 112 ? 32.298 -0.653 -34.443 1.00 87.44 112 ASN A O 1
ATOM 937 N N . ILE A 1 113 ? 31.418 0.912 -33.090 1.00 87.31 113 ILE A N 1
ATOM 938 C CA . ILE A 1 113 ? 32.216 2.028 -33.621 1.00 87.31 113 ILE A CA 1
ATOM 939 C C . ILE A 1 113 ? 33.707 1.801 -33.351 1.00 87.31 113 ILE A C 1
ATOM 941 O O . ILE A 1 113 ? 34.524 1.987 -34.250 1.00 87.31 113 ILE A O 1
ATOM 945 N N . GLU A 1 114 ? 34.067 1.346 -32.153 1.00 79.88 114 GLU A N 1
ATOM 946 C CA . GLU A 1 114 ? 35.459 1.061 -31.788 1.00 79.88 114 GLU A CA 1
ATOM 947 C C . GLU A 1 114 ? 36.065 -0.056 -32.655 1.00 79.88 114 GLU A C 1
ATOM 949 O O . GLU A 1 114 ? 37.150 0.099 -33.213 1.00 79.88 114 GLU A O 1
ATOM 954 N N . ILE A 1 115 ? 35.303 -1.125 -32.910 1.00 79.50 115 ILE A N 1
ATOM 955 C CA . ILE A 1 115 ? 35.708 -2.198 -33.834 1.00 79.50 115 ILE A CA 1
ATOM 956 C C . ILE A 1 115 ? 35.883 -1.674 -35.275 1.00 79.50 115 ILE A C 1
ATOM 958 O O . ILE A 1 115 ? 36.797 -2.101 -35.993 1.00 79.50 115 ILE A O 1
ATOM 962 N N . GLN A 1 116 ? 35.030 -0.749 -35.727 1.00 73.69 116 GLN A N 1
ATOM 963 C CA . GLN A 1 116 ? 35.155 -0.135 -37.056 1.00 73.69 116 GLN A CA 1
ATOM 964 C C . GLN A 1 116 ? 36.376 0.791 -37.173 1.00 73.69 116 GLN A C 1
ATOM 966 O O . GLN A 1 116 ? 37.030 0.827 -38.217 1.00 73.69 116 GLN A O 1
ATOM 971 N N . LEU A 1 117 ? 36.730 1.503 -36.103 1.00 69.25 117 LEU A N 1
ATOM 972 C CA . LEU A 1 117 ? 37.939 2.328 -36.054 1.00 69.25 117 LEU A CA 1
ATOM 973 C C . LEU A 1 117 ? 39.207 1.461 -36.117 1.00 69.25 117 LEU A C 1
ATOM 975 O O . LEU A 1 117 ? 40.088 1.720 -36.939 1.00 69.25 117 LEU A O 1
ATOM 979 N N . ASP A 1 118 ? 39.263 0.376 -35.343 1.00 66.00 118 ASP A N 1
ATOM 980 C CA . ASP A 1 118 ? 40.408 -0.545 -35.324 1.00 66.00 118 ASP A CA 1
ATOM 981 C C . ASP A 1 118 ? 40.612 -1.300 -36.647 1.00 66.00 118 ASP A C 1
ATOM 983 O O . ASP A 1 118 ? 41.741 -1.625 -37.034 1.00 66.00 118 ASP A O 1
ATOM 987 N N . SER A 1 119 ? 39.526 -1.598 -37.363 1.00 60.59 119 SER A N 1
ATOM 988 C CA . SER A 1 119 ? 39.583 -2.266 -38.669 1.00 60.59 119 SER A CA 1
ATOM 989 C C . SER A 1 119 ? 40.010 -1.320 -39.796 1.00 60.59 119 SER A C 1
ATOM 991 O O . SER A 1 119 ? 40.843 -1.713 -40.615 1.00 60.59 119 SER A O 1
ATOM 993 N N . ASN A 1 120 ? 39.560 -0.060 -39.788 1.00 58.00 120 ASN A N 1
ATOM 994 C CA . ASN A 1 120 ? 39.993 0.959 -40.755 1.00 58.00 120 ASN A CA 1
ATOM 995 C C . ASN A 1 120 ? 41.479 1.346 -40.618 1.00 58.00 120 ASN A C 1
ATOM 997 O O . ASN A 1 120 ? 42.134 1.685 -41.606 1.00 58.00 120 ASN A O 1
ATOM 1001 N N . VAL A 1 121 ? 42.060 1.246 -39.417 1.00 56.50 121 VAL A N 1
ATOM 1002 C CA . VAL A 1 121 ? 43.510 1.435 -39.210 1.00 56.50 121 VAL A CA 1
ATOM 1003 C C . VAL A 1 121 ? 44.328 0.267 -39.789 1.00 56.50 121 VAL A C 1
ATOM 1005 O O . VAL A 1 121 ? 45.441 0.470 -40.284 1.00 56.50 121 VAL A O 1
ATOM 1008 N N . LYS A 1 122 ? 43.787 -0.960 -39.778 1.00 53.62 122 LYS A N 1
ATOM 1009 C CA . LYS A 1 122 ? 44.459 -2.153 -40.328 1.00 53.62 122 LYS A CA 1
ATOM 1010 C C . LYS A 1 122 ? 44.413 -2.210 -41.858 1.00 53.62 122 LYS A C 1
ATOM 1012 O O . LYS A 1 122 ? 45.413 -2.581 -42.469 1.00 53.62 122 LYS A O 1
ATOM 1017 N N . THR A 1 123 ? 43.309 -1.804 -42.484 1.00 51.62 123 THR A N 1
ATOM 1018 C CA . THR A 1 123 ? 43.180 -1.764 -43.954 1.00 51.62 123 THR A CA 1
ATOM 1019 C C . THR A 1 123 ? 44.035 -0.663 -44.591 1.00 51.62 123 THR A C 1
ATOM 1021 O O . THR A 1 123 ? 44.666 -0.904 -45.623 1.00 51.62 123 THR A O 1
ATOM 1024 N N . ASN A 1 124 ? 44.169 0.501 -43.944 1.00 48.34 124 ASN A N 1
ATOM 1025 C CA . ASN A 1 124 ? 45.027 1.584 -44.446 1.00 48.34 124 ASN A CA 1
ATOM 1026 C C . ASN A 1 124 ? 46.531 1.261 -44.390 1.00 48.34 124 ASN A C 1
ATOM 1028 O O . ASN A 1 124 ? 47.277 1.685 -45.268 1.00 48.34 124 ASN A O 1
ATOM 1032 N N . ARG A 1 125 ? 46.998 0.460 -43.422 1.00 45.09 125 ARG A N 1
ATOM 1033 C CA . ARG A 1 125 ? 48.408 0.019 -43.372 1.00 45.09 125 ARG A CA 1
ATOM 1034 C C . ARG A 1 125 ? 48.758 -1.062 -44.396 1.00 45.09 125 ARG A C 1
ATOM 1036 O O . ARG A 1 125 ? 49.922 -1.178 -44.768 1.00 45.09 125 ARG A O 1
ATOM 1043 N N . SER A 1 126 ? 47.776 -1.838 -44.855 1.00 46.97 126 SER A N 1
ATOM 1044 C CA . SER A 1 126 ? 48.001 -2.916 -45.828 1.00 46.97 126 SER A CA 1
ATOM 1045 C C . SER A 1 126 ? 48.109 -2.425 -47.275 1.00 46.97 126 SER A C 1
ATOM 1047 O O . SER A 1 126 ? 48.528 -3.195 -48.132 1.00 46.97 126 SER A O 1
ATOM 1049 N N . SER A 1 127 ? 47.753 -1.169 -47.556 1.00 51.94 127 SER A N 1
ATOM 1050 C CA . SER A 1 127 ? 47.731 -0.617 -48.921 1.00 51.94 127 SER A CA 1
ATOM 1051 C C . SER A 1 127 ? 48.990 0.195 -49.277 1.00 51.94 127 SER A C 1
ATOM 1053 O O . SER A 1 127 ? 49.038 0.810 -50.337 1.00 51.94 127 SER A O 1
ATOM 1055 N N . GLN A 1 128 ? 50.010 0.224 -48.406 1.00 48.06 128 GLN A N 1
ATOM 1056 C CA . GLN A 1 128 ? 51.175 1.120 -48.522 1.00 48.06 128 GLN A CA 1
ATOM 1057 C C . GLN A 1 128 ? 52.496 0.415 -48.902 1.00 48.06 128 GLN A C 1
ATOM 1059 O O . GLN A 1 128 ? 53.564 0.917 -48.568 1.00 48.06 128 GLN A O 1
ATOM 1064 N N . TRP A 1 129 ? 52.465 -0.734 -49.583 1.00 45.81 129 TRP A N 1
ATOM 1065 C CA . TRP A 1 129 ? 53.690 -1.380 -50.082 1.00 45.81 129 TRP A CA 1
ATOM 1066 C C . TRP A 1 129 ? 53.433 -2.142 -51.376 1.00 45.81 129 TRP A C 1
ATOM 1068 O O . TRP A 1 129 ? 53.358 -3.361 -51.359 1.00 45.81 129 TRP A O 1
ATOM 1078 N N . ASP A 1 130 ? 53.291 -1.424 -52.485 1.00 47.81 130 ASP A N 1
ATOM 1079 C CA . ASP A 1 130 ? 53.595 -1.986 -53.803 1.00 47.81 130 ASP A CA 1
ATOM 1080 C C . ASP A 1 130 ? 53.657 -0.865 -54.841 1.00 47.81 130 ASP A C 1
ATOM 1082 O O . ASP A 1 130 ? 52.716 -0.683 -55.592 1.00 47.81 130 ASP A O 1
ATOM 1086 N N . TYR A 1 131 ? 54.759 -0.103 -54.889 1.00 41.00 131 TYR A N 1
ATOM 1087 C CA . TYR A 1 131 ? 55.289 0.397 -56.165 1.00 41.00 131 TYR A CA 1
ATOM 1088 C C . TYR A 1 131 ? 56.811 0.488 -56.100 1.00 41.00 131 TYR A C 1
ATOM 1090 O O . TYR A 1 131 ? 57.406 1.191 -55.284 1.00 41.00 131 TYR A O 1
ATOM 1098 N N . LYS A 1 132 ? 57.409 -0.309 -56.979 1.00 44.41 132 LYS A N 1
ATOM 1099 C CA . LYS A 1 132 ? 58.830 -0.484 -57.217 1.00 44.41 132 LYS A CA 1
ATOM 1100 C C . LYS A 1 132 ? 59.329 0.673 -58.087 1.00 44.41 132 LYS A C 1
ATOM 1102 O O . LYS A 1 132 ? 58.792 0.916 -59.162 1.00 44.41 132 LYS A O 1
ATOM 1107 N N . GLU A 1 133 ? 60.334 1.356 -57.562 1.00 44.03 133 GLU A N 1
ATOM 1108 C CA . GLU A 1 133 ? 61.341 2.200 -58.210 1.00 44.03 133 GLU A CA 1
ATOM 1109 C C . GLU A 1 133 ? 61.549 1.909 -59.712 1.00 44.03 133 GLU A C 1
ATOM 1111 O O . GLU A 1 133 ? 61.838 0.762 -60.057 1.00 44.03 133 GLU A O 1
ATOM 1116 N N . LEU A 1 134 ? 61.423 2.932 -60.581 1.00 40.12 134 LEU A N 1
ATOM 1117 C CA . LEU A 1 134 ? 62.242 3.118 -61.795 1.00 40.12 134 LEU A CA 1
ATOM 1118 C C . LEU A 1 134 ? 61.948 4.431 -62.563 1.00 40.12 134 LEU A C 1
ATOM 1120 O O . LEU A 1 134 ? 60.820 4.711 -62.958 1.00 40.12 134 LEU A O 1
ATOM 1124 N N . SER A 1 135 ? 63.062 5.111 -62.845 1.00 35.00 135 SER A N 1
ATOM 1125 C CA . SER A 1 135 ? 63.406 6.048 -63.928 1.00 35.00 135 SER A CA 1
ATOM 1126 C C . SER A 1 135 ? 62.931 7.505 -63.909 1.00 35.00 135 SER A C 1
ATOM 1128 O O . SER A 1 135 ? 61.757 7.821 -64.093 1.00 35.00 135 SER A O 1
ATOM 1130 N N . ASP A 1 136 ? 63.950 8.361 -63.840 1.00 41.88 136 ASP A N 1
ATOM 1131 C CA . ASP A 1 136 ? 64.017 9.768 -64.218 1.00 41.88 136 ASP A CA 1
ATOM 1132 C C . ASP A 1 136 ? 63.461 10.053 -65.625 1.00 41.88 136 ASP A C 1
ATOM 1134 O O . ASP A 1 136 ? 63.766 9.323 -66.568 1.00 41.88 136 ASP A O 1
ATOM 1138 N N . ASN A 1 137 ? 62.752 11.176 -65.789 1.00 37.09 137 ASN A N 1
ATOM 1139 C CA . ASN A 1 137 ? 62.932 12.066 -66.942 1.00 37.09 137 ASN A CA 1
ATOM 1140 C C . ASN A 1 137 ? 62.310 13.449 -66.677 1.00 37.09 137 ASN A C 1
ATOM 1142 O O . ASN A 1 137 ? 61.151 13.569 -66.279 1.00 37.09 137 ASN A O 1
ATOM 1146 N N . GLU A 1 138 ? 63.099 14.483 -66.948 1.00 39.00 138 GLU A N 1
ATOM 1147 C CA . GLU A 1 138 ? 62.696 15.876 -67.090 1.00 39.00 138 GLU A CA 1
ATOM 1148 C C . GLU A 1 138 ? 61.636 16.039 -68.197 1.00 39.00 138 GLU A C 1
ATOM 1150 O O . GLU A 1 138 ? 61.735 15.437 -69.266 1.00 39.00 138 GLU A O 1
ATOM 1155 N N . ASN A 1 139 ? 60.654 16.920 -67.992 1.00 33.72 139 ASN A N 1
ATOM 1156 C CA . ASN A 1 139 ? 60.504 18.129 -68.810 1.00 33.72 139 ASN A CA 1
ATOM 1157 C C . ASN A 1 139 ? 59.269 18.953 -68.410 1.00 33.72 139 ASN A C 1
ATOM 1159 O O . ASN A 1 139 ? 58.141 18.478 -68.333 1.00 33.72 139 ASN A O 1
ATOM 1163 N N . THR A 1 140 ? 59.556 20.233 -68.201 1.00 36.31 140 THR A N 1
ATOM 1164 C CA . THR A 1 140 ? 58.714 21.433 -68.182 1.00 36.31 140 THR A CA 1
ATOM 1165 C C . THR A 1 140 ? 57.468 21.391 -69.071 1.00 36.31 140 THR A C 1
ATOM 1167 O O . THR A 1 140 ? 57.575 21.022 -70.238 1.00 36.31 140 THR A O 1
ATOM 1170 N N . SER A 1 141 ? 56.343 21.931 -68.583 1.00 35.62 141 SER A N 1
ATOM 1171 C CA . SER A 1 141 ? 55.571 23.009 -69.242 1.00 35.62 141 SER A CA 1
ATOM 1172 C C . SER A 1 141 ? 54.406 23.489 -68.367 1.00 35.62 141 SER A C 1
ATOM 1174 O O . SER A 1 141 ? 53.683 22.706 -67.764 1.00 35.62 141 SER A O 1
ATOM 1176 N N . GLU A 1 142 ? 54.266 24.809 -68.333 1.00 32.56 142 GLU A N 1
ATOM 1177 C CA . GLU A 1 142 ? 53.282 25.658 -67.660 1.00 32.56 142 GLU A CA 1
ATOM 1178 C C . GLU A 1 142 ? 51.809 25.217 -67.777 1.00 32.56 142 GLU A C 1
ATOM 1180 O O . GLU A 1 142 ? 51.348 24.882 -68.865 1.00 32.56 142 GLU A O 1
ATOM 1185 N N . ASN A 1 143 ? 51.016 25.416 -66.713 1.00 34.22 143 ASN A N 1
ATOM 1186 C CA . ASN A 1 143 ? 49.744 26.133 -66.859 1.00 34.22 143 ASN A CA 1
ATOM 1187 C C . ASN A 1 143 ? 49.293 26.795 -65.544 1.00 34.22 143 ASN A C 1
ATOM 1189 O O . ASN A 1 143 ? 49.408 26.237 -64.455 1.00 34.22 143 ASN A O 1
ATOM 1193 N N . LYS A 1 144 ? 48.802 28.021 -65.697 1.00 36.53 144 LYS A N 1
ATOM 1194 C CA . LYS A 1 144 ? 48.383 28.999 -64.698 1.00 36.53 144 LYS A CA 1
ATOM 1195 C C . LYS A 1 144 ? 46.914 28.826 -64.297 1.00 36.53 144 LYS A C 1
ATOM 1197 O O . LYS A 1 144 ? 46.076 28.620 -65.166 1.00 36.53 144 LYS A O 1
ATOM 1202 N N . ASN A 1 145 ? 46.660 29.175 -63.030 1.00 32.06 145 ASN A N 1
ATOM 1203 C CA . ASN A 1 145 ? 45.424 29.734 -62.452 1.00 32.06 145 ASN A CA 1
ATOM 1204 C C . ASN A 1 145 ? 44.205 28.774 -62.410 1.00 32.06 145 ASN A C 1
ATOM 1206 O O . ASN A 1 145 ? 44.016 27.952 -63.288 1.00 32.06 145 ASN A O 1
ATOM 1210 N N . THR A 1 146 ? 43.292 28.803 -61.439 1.00 31.97 146 THR A N 1
ATOM 1211 C CA . THR A 1 146 ? 42.916 29.823 -60.449 1.00 31.97 146 THR A CA 1
ATOM 1212 C C . THR A 1 146 ? 42.066 29.129 -59.377 1.00 31.97 146 THR A C 1
ATOM 1214 O O . THR A 1 146 ? 41.336 28.208 -59.720 1.00 31.97 146 THR A O 1
ATOM 1217 N N . SER A 1 147 ? 42.176 29.614 -58.135 1.00 34.72 147 SER A N 1
ATOM 1218 C CA . SER A 1 147 ? 41.104 29.860 -57.151 1.00 34.72 147 SER A CA 1
ATOM 1219 C C . SER A 1 147 ? 39.963 28.840 -57.014 1.00 34.72 147 SER A C 1
ATOM 1221 O O . SER A 1 147 ? 39.204 28.629 -57.950 1.00 34.72 147 SER A O 1
ATOM 1223 N N . ASP A 1 148 ? 39.760 28.316 -55.800 1.00 34.41 148 ASP A N 1
ATOM 1224 C CA . ASP A 1 148 ? 38.615 28.761 -54.990 1.00 34.41 148 ASP A CA 1
ATOM 1225 C C . ASP A 1 148 ? 38.557 28.099 -53.597 1.00 34.41 148 ASP A C 1
ATOM 1227 O O . ASP A 1 148 ? 38.456 26.884 -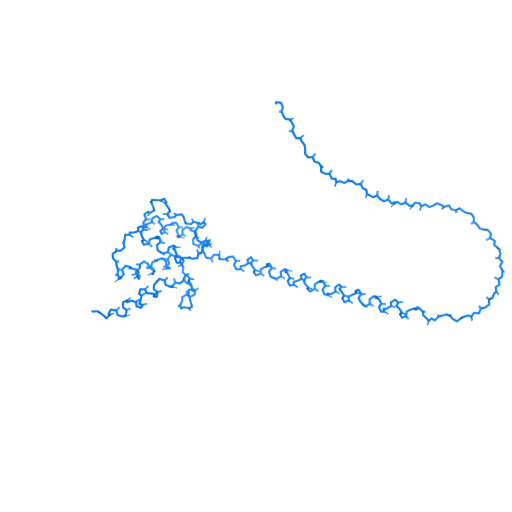53.453 1.00 34.41 148 ASP A O 1
ATOM 1231 N N . ASN A 1 149 ? 38.520 28.985 -52.596 1.00 38.00 149 ASN A N 1
ATOM 1232 C CA . ASN A 1 149 ? 37.738 28.922 -51.357 1.00 38.00 149 ASN A CA 1
ATOM 1233 C C . ASN A 1 149 ? 38.150 27.959 -50.231 1.00 38.00 149 ASN A C 1
ATOM 1235 O O . ASN A 1 149 ? 37.578 26.891 -50.023 1.00 38.00 149 ASN A O 1
ATOM 1239 N N . GLU A 1 150 ? 39.031 28.484 -49.376 1.00 35.06 150 GLU A N 1
ATOM 1240 C CA . GLU A 1 150 ? 39.000 28.251 -47.932 1.00 35.06 150 GLU A CA 1
ATOM 1241 C C . GLU A 1 150 ? 37.712 28.846 -47.331 1.00 35.06 150 GLU A C 1
ATOM 1243 O O . GLU A 1 150 ? 37.424 30.032 -47.491 1.00 35.06 150 GLU A O 1
ATOM 1248 N N . SER A 1 151 ? 36.948 28.044 -46.591 1.00 38.97 151 SER A N 1
ATOM 1249 C CA . SER A 1 151 ? 35.944 28.551 -45.653 1.00 38.97 151 SER A CA 1
ATOM 1250 C C . SER A 1 151 ? 36.189 27.926 -44.288 1.00 38.97 151 SER A C 1
ATOM 1252 O O . SER A 1 151 ? 35.690 26.846 -43.967 1.00 38.97 151 SER A O 1
ATOM 1254 N N . GLU A 1 152 ? 36.999 28.624 -43.502 1.00 38.97 152 GLU A N 1
ATOM 1255 C CA . GLU A 1 152 ? 37.264 28.332 -42.106 1.00 38.97 152 GLU A CA 1
ATOM 1256 C C . GLU A 1 152 ? 36.366 29.190 -41.191 1.00 38.97 152 GLU A C 1
ATOM 1258 O O . GLU A 1 152 ? 36.237 30.402 -41.347 1.00 38.97 152 GLU A O 1
ATOM 1263 N N . ILE A 1 153 ? 35.832 28.514 -40.170 1.00 41.31 153 ILE A N 1
ATOM 1264 C CA . ILE A 1 153 ? 35.560 29.012 -38.812 1.00 41.31 153 ILE A CA 1
ATOM 1265 C C . ILE A 1 153 ? 34.224 29.741 -38.574 1.00 41.31 153 ILE A C 1
ATOM 1267 O O . ILE A 1 153 ? 34.103 30.964 -38.527 1.00 41.31 153 ILE A O 1
ATOM 1271 N N . ASN A 1 154 ? 33.242 28.921 -38.184 1.00 34.84 154 ASN A N 1
ATOM 1272 C CA . ASN A 1 154 ? 32.166 29.297 -37.272 1.00 34.84 154 ASN A CA 1
ATOM 1273 C C . ASN A 1 154 ? 32.725 29.590 -35.865 1.00 34.84 154 ASN A C 1
ATOM 1275 O O . ASN A 1 154 ? 33.203 28.690 -35.173 1.00 34.84 154 ASN A O 1
ATOM 1279 N N . LYS A 1 155 ? 32.575 30.832 -35.394 1.00 41.97 155 LYS A N 1
ATOM 1280 C CA . LYS A 1 155 ? 32.560 31.177 -33.964 1.00 41.97 155 LYS A CA 1
ATOM 1281 C C . LYS A 1 155 ? 31.467 32.208 -33.700 1.00 41.97 155 LYS A C 1
ATOM 1283 O O . LYS A 1 155 ? 31.602 33.344 -34.141 1.00 41.97 155 LYS A O 1
ATOM 1288 N N . LYS A 1 156 ? 30.462 31.812 -32.909 1.00 40.62 156 LYS A N 1
ATOM 1289 C CA . LYS A 1 156 ? 29.875 32.534 -31.755 1.00 40.62 156 LYS A CA 1
ATOM 1290 C C . LYS A 1 156 ? 28.391 32.189 -31.592 1.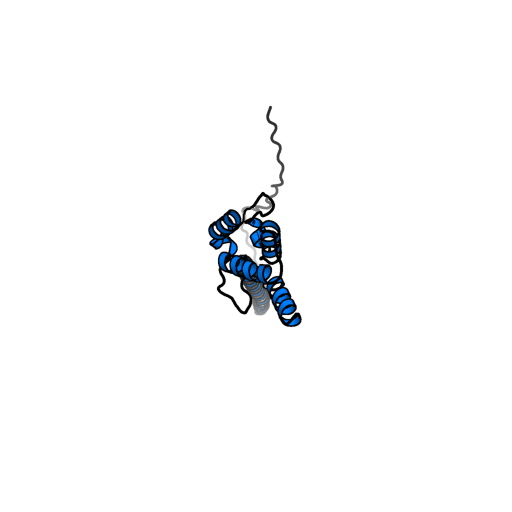00 40.62 156 LYS A C 1
ATOM 1292 O O . LYS A 1 156 ? 27.555 32.670 -32.343 1.00 40.62 156 LYS A O 1
ATOM 1297 N N . ALA A 1 157 ? 28.076 31.459 -30.529 1.00 37.19 157 ALA A N 1
ATOM 1298 C CA . ALA A 1 157 ? 26.808 31.599 -29.824 1.00 37.19 157 ALA A CA 1
ATOM 1299 C C . ALA A 1 157 ? 27.060 31.292 -28.342 1.00 37.19 157 ALA A C 1
ATOM 1301 O O . ALA A 1 157 ? 27.181 30.139 -27.945 1.00 37.19 157 ALA A O 1
ATOM 1302 N N . SER A 1 158 ? 27.215 32.350 -27.548 1.00 35.22 158 SER A N 1
ATOM 1303 C CA . SER A 1 158 ? 27.138 32.313 -26.089 1.00 35.22 158 SER A CA 1
ATOM 1304 C 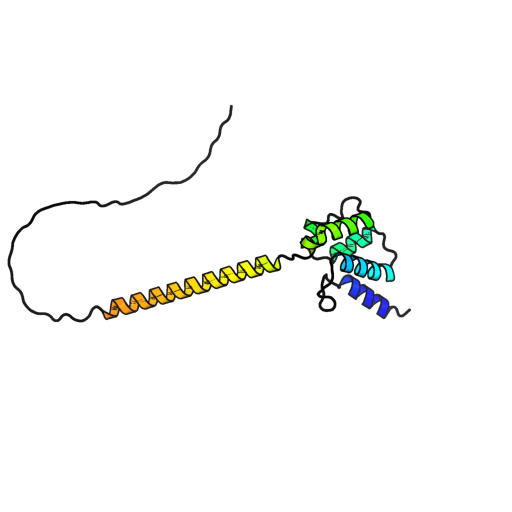C . SER A 1 158 ? 26.227 33.463 -25.677 1.00 35.22 158 SER A C 1
ATOM 1306 O O . SER A 1 158 ? 26.607 34.621 -25.818 1.00 35.22 158 SER A O 1
ATOM 1308 N N . THR A 1 159 ? 25.002 33.087 -25.305 1.00 37.75 159 THR A N 1
ATOM 1309 C CA . THR A 1 159 ? 24.210 33.517 -24.139 1.00 37.75 159 THR A CA 1
ATOM 1310 C C . THR A 1 159 ? 24.393 34.955 -23.638 1.00 37.75 159 THR A C 1
ATOM 1312 O O . THR A 1 159 ? 25.499 35.300 -23.239 1.00 37.75 159 THR A O 1
ATOM 1315 N N . GLN A 1 160 ? 23.308 35.744 -23.538 1.00 38.31 160 GLN A N 1
ATOM 1316 C CA . GLN A 1 160 ? 22.617 35.997 -22.253 1.00 38.31 160 GLN A CA 1
ATOM 1317 C C . GLN A 1 160 ? 21.397 36.931 -22.385 1.00 38.31 160 GLN A C 1
ATOM 1319 O O . GLN A 1 160 ? 21.436 37.940 -23.086 1.00 38.31 160 GLN A O 1
ATOM 1324 N N . ASP A 1 161 ? 20.340 36.567 -21.657 1.00 39.31 161 ASP A N 1
ATOM 1325 C CA . ASP A 1 161 ? 19.105 37.307 -21.386 1.00 39.31 161 ASP A CA 1
ATOM 1326 C C . ASP A 1 161 ? 19.310 38.717 -20.815 1.00 39.31 161 ASP A C 1
ATOM 1328 O O . ASP A 1 161 ? 20.174 38.938 -19.963 1.00 39.31 161 ASP A O 1
ATOM 1332 N N . SER A 1 162 ? 18.404 39.638 -21.160 1.00 38.88 162 SER A N 1
ATOM 1333 C CA . SER A 1 162 ? 17.814 40.590 -20.199 1.00 38.88 162 SER A CA 1
ATOM 1334 C C . SER A 1 162 ? 16.530 41.206 -20.773 1.00 38.88 162 SER A C 1
ATOM 1336 O O . SER A 1 162 ? 16.577 42.043 -21.670 1.00 38.88 162 SER A O 1
ATOM 1338 N N . TYR A 1 163 ? 15.374 40.816 -20.231 1.00 42.56 163 TYR A N 1
ATOM 1339 C CA . TYR A 1 163 ? 14.130 41.574 -20.374 1.00 42.56 163 TYR A CA 1
ATOM 1340 C C . TYR A 1 163 ? 14.097 42.675 -19.302 1.00 42.56 163 TYR A C 1
ATOM 1342 O O . TYR A 1 163 ? 14.201 42.380 -18.112 1.00 42.56 163 TYR A O 1
ATOM 1350 N N . GLN A 1 164 ? 13.928 43.933 -19.715 1.00 42.38 164 GLN A N 1
ATOM 1351 C CA . GLN A 1 164 ? 13.404 45.009 -18.870 1.00 42.38 164 GLN A CA 1
ATOM 1352 C C . GLN A 1 164 ? 12.040 45.428 -19.424 1.00 42.38 164 GLN A C 1
ATOM 1354 O O . GLN A 1 164 ? 11.940 45.838 -20.580 1.00 42.38 164 GLN A O 1
ATOM 1359 N N . THR A 1 165 ? 11.010 45.328 -18.587 1.00 52.56 165 THR A N 1
ATOM 1360 C CA . THR A 1 165 ? 9.675 45.888 -18.822 1.00 52.56 165 THR A CA 1
ATOM 1361 C C . THR A 1 165 ? 9.517 47.105 -17.910 1.00 52.56 165 THR A C 1
ATOM 1363 O O . THR A 1 165 ? 9.848 47.023 -16.726 1.00 52.56 165 THR A O 1
ATOM 1366 N N . LEU A 1 166 ? 9.063 48.217 -18.494 1.00 55.84 166 LEU A N 1
ATOM 1367 C CA . LEU A 1 166 ? 8.584 49.430 -17.818 1.00 55.84 166 LEU A CA 1
ATOM 1368 C C . LEU A 1 166 ? 7.176 49.225 -17.251 1.00 55.84 166 LEU A C 1
ATOM 1370 O O . LEU A 1 166 ? 6.388 48.512 -17.913 1.00 55.84 166 LEU A O 1
#

Solvent-accessible surface area (backbone atoms only — not comparable to full-atom values): 10841 Å² total; per-residue (Å²): 132,67,63,70,60,52,53,50,51,48,52,45,49,69,65,55,44,76,52,36,96,91,41,71,83,60,47,72,60,54,48,51,55,50,45,51,54,50,54,54,74,79,42,93,66,53,69,62,56,46,54,51,55,55,57,71,44,37,61,75,77,42,61,82,77,51,78,72,86,67,86,54,47,65,66,60,47,52,51,52,45,60,75,39,35,76,60,65,68,60,62,66,64,62,57,56,52,51,52,53,49,52,52,51,52,52,51,51,51,53,54,51,51,52,54,51,52,59,48,55,57,54,56,62,66,71,73,74,81,87,81,83,88,85,83,89,80,92,81,90,82,89,88,80,87,77,90,87,81,88,85,82,82,93,83,89,88,79,88,84,91,82,90,83,84,134

Sequence (166 aa):
MNRSLIDRNKAKALQAGFRDRDNPYETPVDYIVWNAKMLTLFSDWTKSELITEIMNSAPEHWSLYIDTSVGTTWDNFLDKVAWHEDRLLRHDNNISQDIQKQLNEMKEILKNIEIQLDSNVKTNRSSQWDYKELSDNENTSENKNTSDNESEINKKASTQDSYQTL

Nearest PDB structures (foldseek):
  4x3x-assembly1_A  TM=7.468E-01  e=9.943E-02  Rattus norvegicus
  1uk5-assembly1_A  TM=2.848E-01  e=9.953E+00  Mus musculus